Protein AF-A0A848XQE1-F1 (afdb_monomer_lite)

pLDDT: mean 73.0, std 22.65, range [32.88, 97.62]

Secondary structure (DSSP, 8-state):
----------------------------PPP----------HHHHHHHHHHHHHHHHHHHHHHHHHHS-HHHHHHHHHHHHHHHHHSSS--SSHHHHHHHHHHHHHHHHHHHHHHHHHHHHHHHHHHHTTS---PPP-----

Sequence (142 aa):
MRASLGPALRNDPGQTRGEPANPAQARGEPADPIQAQGEPNSRRDAWFRAVFDDQFASLHRYLARFTGDPEVAGELAQEAFIRLYRRRGRPDQPKAWLFTVAMNLARNAKTKASRQRRLLTLERSTHVLSDPPGAPGTTCGS

Foldseek 3Di:
DDDDDDDDDDDDDDDDDDDDDDDDDDDDDDDDDPDDDDPDPVVLVVVLVVCCVPALVVQLVVQCVVLVHSVVSNVLSVVLSVCCSPDDDHDPDSNVSSNVSSVVVSVVVVVVVVVVVVVVVVVVVVVVVPDDPPDPDPPDDD

Structure (mmCIF, N/CA/C/O backbone):
data_AF-A0A848XQE1-F1
#
_entry.id   AF-A0A848XQE1-F1
#
loop_
_atom_site.group_PDB
_atom_site.id
_atom_site.type_symbol
_atom_site.label_atom_id
_atom_site.label_alt_id
_atom_site.label_comp_id
_atom_site.label_asym_id
_atom_site.label_entity_id
_atom_site.label_seq_id
_atom_site.pdbx_PDB_ins_code
_atom_site.Cartn_x
_atom_site.Cartn_y
_atom_site.Cartn_z
_atom_site.occupancy
_atom_site.B_iso_or_equiv
_atom_site.auth_seq_id
_atom_site.auth_comp_id
_atom_site.auth_asym_id
_atom_site.auth_atom_id
_atom_site.pdbx_PDB_model_num
ATOM 1 N N . MET A 1 1 ? -6.034 42.141 -67.971 1.00 41.81 1 MET A N 1
ATOM 2 C CA . MET A 1 1 ? -7.266 41.320 -68.047 1.00 41.81 1 MET A CA 1
ATOM 3 C C . MET A 1 1 ? -7.802 41.234 -66.620 1.00 41.81 1 MET A C 1
ATOM 5 O O . MET A 1 1 ? -7.113 40.668 -65.795 1.00 41.81 1 MET A O 1
ATOM 9 N N . ARG A 1 2 ? -8.739 42.072 -66.155 1.00 32.88 2 ARG A N 1
ATOM 10 C CA . ARG A 1 2 ? -10.196 42.106 -66.413 1.00 32.88 2 ARG A CA 1
ATOM 11 C C . ARG A 1 2 ? -10.893 40.741 -66.284 1.00 32.88 2 ARG A C 1
ATOM 13 O O .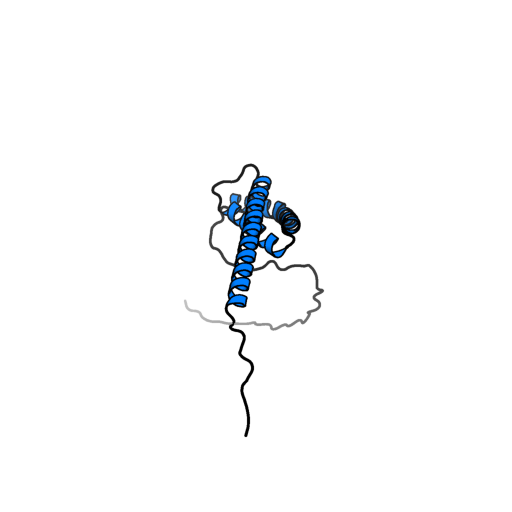 ARG A 1 2 ? -10.663 39.895 -67.136 1.00 32.88 2 ARG A O 1
ATOM 20 N N . ALA A 1 3 ? -11.780 40.675 -65.280 1.00 43.59 3 ALA A N 1
ATOM 21 C CA . ALA A 1 3 ? -13.011 39.880 -65.088 1.00 43.59 3 ALA A CA 1
ATOM 22 C C . ALA A 1 3 ? -12.966 39.150 -63.725 1.00 43.59 3 ALA A C 1
ATOM 24 O O . ALA A 1 3 ? -12.112 38.298 -63.532 1.00 43.59 3 ALA A O 1
ATOM 25 N N . SER A 1 4 ? -13.661 39.587 -62.667 1.00 39.91 4 SER A N 1
ATOM 26 C CA . SER A 1 4 ? -15.118 39.735 -62.449 1.00 39.91 4 SER A CA 1
ATOM 27 C C . SER A 1 4 ? -15.767 38.486 -61.840 1.00 39.91 4 SER A C 1
ATOM 29 O O . SER A 1 4 ? -15.680 37.420 -62.428 1.00 39.91 4 SER A O 1
ATOM 31 N N . LEU A 1 5 ? -16.440 38.717 -60.698 1.00 38.44 5 LEU A N 1
ATOM 32 C CA . LEU A 1 5 ? -17.716 38.159 -60.192 1.00 38.44 5 LEU A CA 1
ATOM 33 C C . LEU A 1 5 ? -17.998 36.665 -60.464 1.00 38.44 5 LEU A C 1
ATOM 35 O O . LEU A 1 5 ? -18.110 36.247 -61.604 1.00 38.44 5 LEU A O 1
ATOM 39 N N . GLY A 1 6 ? -18.254 35.837 -59.450 1.00 41.38 6 GLY A N 1
ATOM 40 C CA . GLY A 1 6 ? -19.454 35.887 -58.601 1.00 41.38 6 GLY A CA 1
ATOM 41 C C . GLY A 1 6 ? -19.927 34.444 -58.278 1.00 41.38 6 GLY A C 1
ATOM 42 O O . GLY A 1 6 ? -19.160 33.516 -58.501 1.00 41.38 6 GLY A O 1
ATOM 43 N N . PRO A 1 7 ? -21.149 34.212 -57.766 1.00 47.50 7 PRO A N 1
ATOM 44 C CA . PRO A 1 7 ? -21.385 33.955 -56.339 1.00 47.50 7 PRO A CA 1
ATOM 45 C C . PRO A 1 7 ? -22.099 32.621 -56.008 1.00 47.50 7 PRO A C 1
ATOM 47 O O . PRO A 1 7 ? -22.795 32.082 -56.854 1.00 47.50 7 PRO A O 1
ATOM 50 N N . ALA A 1 8 ? -21.999 32.223 -54.726 1.00 48.12 8 ALA A N 1
ATOM 51 C CA . ALA A 1 8 ? -23.004 31.575 -53.854 1.00 48.12 8 ALA A CA 1
ATOM 52 C C . ALA A 1 8 ? -23.778 30.315 -54.323 1.00 48.12 8 ALA A C 1
ATOM 54 O O . ALA A 1 8 ? -23.809 29.958 -55.488 1.00 48.12 8 ALA A O 1
ATOM 55 N N . LEU A 1 9 ? -24.506 29.723 -53.359 1.00 41.34 9 LEU A N 1
ATOM 56 C CA . LEU A 1 9 ? -25.421 28.563 -53.426 1.00 41.34 9 LEU A CA 1
ATOM 57 C C . LEU A 1 9 ? -24.705 27.233 -53.099 1.00 41.34 9 LEU A C 1
ATOM 59 O O . LEU A 1 9 ? -23.765 26.857 -53.778 1.00 41.34 9 LEU A O 1
ATOM 63 N N . ARG A 1 10 ? -25.068 26.456 -52.073 1.00 44.03 10 ARG A N 1
ATOM 64 C CA . ARG A 1 10 ? -26.338 26.315 -51.346 1.00 44.03 10 ARG A CA 1
ATOM 65 C C . ARG A 1 10 ? -26.071 25.754 -49.946 1.00 44.03 10 ARG A C 1
ATOM 67 O O . ARG A 1 10 ? -25.372 24.758 -49.801 1.00 44.03 10 ARG A O 1
ATOM 74 N N . ASN A 1 11 ? -26.690 26.377 -48.949 1.00 36.16 11 ASN A N 1
ATOM 75 C CA . ASN A 1 11 ? -27.183 25.660 -47.780 1.00 36.16 11 ASN A CA 1
ATOM 76 C C . ASN A 1 11 ? -28.381 24.821 -48.236 1.00 36.16 11 ASN A C 1
ATOM 78 O O . ASN A 1 11 ? -29.311 25.390 -48.807 1.00 36.16 11 ASN A O 1
ATOM 82 N N . ASP A 1 12 ? -28.375 23.526 -47.937 1.00 41.44 12 ASP A N 1
ATOM 83 C CA . ASP A 1 12 ? -29.591 22.716 -47.888 1.00 41.44 12 ASP A CA 1
ATOM 84 C C . ASP A 1 12 ? -29.817 22.267 -46.431 1.00 41.44 12 ASP A C 1
ATOM 86 O O . ASP A 1 12 ? -28.993 21.533 -45.877 1.00 41.44 12 ASP A O 1
ATOM 90 N N . PRO A 1 13 ? -30.892 22.744 -45.772 1.00 46.62 13 PRO A N 1
ATOM 91 C CA . PRO A 1 13 ? -31.308 22.300 -44.452 1.00 46.62 13 PRO A CA 1
ATOM 92 C C . PRO A 1 13 ? -32.162 21.035 -44.604 1.00 46.62 13 PRO A C 1
ATOM 94 O O . PRO A 1 13 ? -33.208 21.050 -45.246 1.00 46.62 13 PRO A O 1
ATOM 97 N N . GLY A 1 14 ? -31.727 19.928 -44.008 1.00 36.62 14 GLY A N 1
ATOM 98 C CA . GLY A 1 14 ? -32.371 18.629 -44.210 1.00 36.62 14 GLY A CA 1
ATOM 99 C C . GLY A 1 14 ? -32.265 17.727 -42.995 1.00 36.62 14 GLY A C 1
ATOM 100 O O . GLY A 1 14 ? -31.531 16.750 -42.984 1.00 36.62 14 GLY A O 1
ATOM 101 N N . GLN A 1 15 ? -33.006 18.092 -41.961 1.00 43.19 15 GLN A N 1
ATOM 102 C CA . GLN A 1 15 ? -33.298 17.302 -40.776 1.00 43.19 15 GLN A CA 1
ATOM 103 C C . GLN A 1 15 ? -33.787 15.879 -41.115 1.00 43.19 15 GLN A C 1
ATOM 105 O O . GLN A 1 15 ? -34.835 15.729 -41.736 1.00 43.19 15 GLN A O 1
ATOM 110 N N . THR A 1 16 ? -33.149 14.841 -40.566 1.00 43.00 16 THR A N 1
ATOM 111 C CA . THR A 1 16 ? -33.860 13.606 -40.188 1.00 43.00 16 THR A CA 1
ATOM 112 C C . THR A 1 16 ? -33.534 13.216 -38.752 1.00 43.00 16 THR A C 1
ATOM 114 O O . THR A 1 16 ? -32.450 12.753 -38.411 1.00 43.00 16 THR A O 1
ATOM 117 N N . ARG A 1 17 ? -34.549 13.468 -37.932 1.00 35.78 17 ARG A N 1
ATOM 118 C CA . ARG A 1 17 ? -34.849 12.988 -36.586 1.00 35.78 17 ARG A CA 1
ATOM 119 C C . ARG A 1 17 ? -34.621 11.478 -36.448 1.00 35.78 17 ARG A C 1
ATOM 121 O O . ARG A 1 17 ? -35.119 10.720 -37.275 1.00 35.78 17 ARG A O 1
ATOM 128 N N . GLY A 1 18 ? -33.962 11.057 -35.371 1.00 33.56 18 GLY A N 1
ATOM 129 C CA . GLY A 1 18 ? -33.857 9.641 -35.022 1.00 33.56 18 GLY A CA 1
ATOM 130 C C . GLY A 1 18 ? -32.893 9.344 -33.878 1.00 33.56 18 GLY A C 1
ATOM 131 O O . GLY A 1 18 ? -31.959 8.578 -34.061 1.00 33.56 18 GLY A O 1
ATOM 132 N N . GLU A 1 19 ? -33.120 9.926 -32.701 1.00 43.34 19 GLU A N 1
ATOM 133 C CA . GLU A 1 19 ? -32.764 9.225 -31.460 1.00 43.34 19 GLU A CA 1
ATOM 134 C C . GLU A 1 19 ? -33.689 7.998 -31.368 1.00 43.34 19 GLU A C 1
ATOM 136 O O . GLU A 1 19 ? -34.888 8.126 -31.646 1.00 43.34 19 GLU A O 1
ATOM 141 N N . PRO A 1 20 ? -33.167 6.809 -31.026 1.00 46.06 20 PRO A N 1
ATOM 142 C CA . PRO A 1 20 ? -33.434 6.390 -29.657 1.00 46.06 20 PRO A CA 1
ATOM 143 C C . PRO A 1 20 ? -32.327 5.562 -28.986 1.00 46.06 20 PRO A C 1
ATOM 145 O O . PRO A 1 20 ? -31.545 4.855 -29.615 1.00 46.06 20 PRO A O 1
ATOM 148 N N . ALA A 1 21 ? -32.439 5.5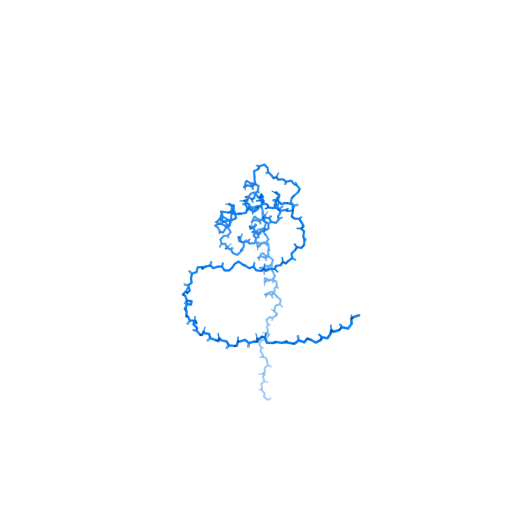71 -27.659 1.00 37.00 21 ALA A N 1
ATOM 149 C CA . ALA A 1 21 ? -32.094 4.496 -26.736 1.00 37.00 21 ALA A CA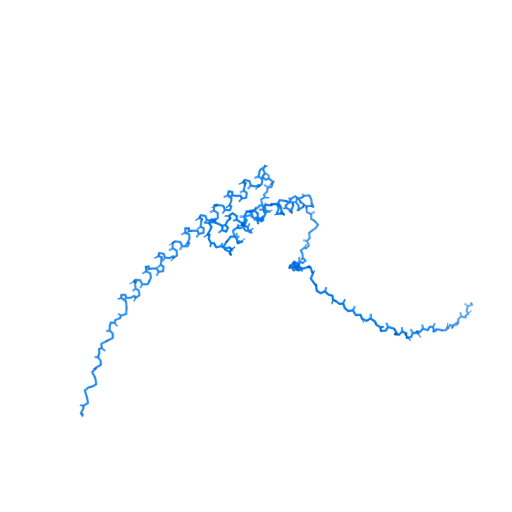 1
ATOM 150 C C . ALA A 1 21 ? -30.604 4.250 -26.464 1.00 37.00 21 ALA A C 1
ATOM 152 O O . ALA A 1 21 ? -29.959 3.353 -26.994 1.00 37.00 21 ALA A O 1
ATOM 153 N N . ASN A 1 22 ? -30.139 4.985 -25.457 1.00 54.47 22 ASN A N 1
ATOM 154 C CA . ASN A 1 22 ? -29.285 4.466 -24.397 1.00 54.47 22 ASN A CA 1
ATOM 155 C C . ASN A 1 22 ? -29.938 3.239 -23.718 1.00 54.47 22 ASN A C 1
ATOM 157 O O . ASN A 1 22 ? -31.048 3.371 -23.193 1.00 54.47 22 ASN A O 1
ATOM 161 N N . PRO A 1 23 ? -29.243 2.095 -23.612 1.00 41.62 23 PRO A N 1
ATOM 162 C CA . PRO A 1 23 ? -29.381 1.221 -22.471 1.00 41.62 23 PRO A CA 1
ATOM 163 C C . PRO A 1 23 ? -28.092 1.286 -21.656 1.00 41.62 23 PRO A C 1
ATOM 165 O O . PRO A 1 23 ? -26.993 0.964 -22.107 1.00 41.62 23 PRO A O 1
ATOM 168 N N . ALA A 1 24 ? -28.278 1.727 -20.423 1.00 39.34 24 ALA A N 1
ATOM 169 C CA . ALA A 1 24 ? -27.283 1.774 -19.385 1.00 39.34 24 ALA A CA 1
ATOM 170 C C . ALA A 1 24 ? -26.438 0.486 -19.302 1.00 39.34 24 ALA A C 1
ATOM 172 O O . ALA A 1 24 ? -26.947 -0.612 -19.514 1.00 39.34 24 ALA A O 1
ATOM 173 N N . GLN A 1 25 ? -25.214 0.668 -18.787 1.00 44.12 25 GLN A N 1
ATOM 174 C CA . GLN A 1 25 ? -24.394 -0.295 -18.028 1.00 44.12 25 GLN A CA 1
ATOM 175 C C . GLN A 1 25 ? -23.162 -0.874 -18.741 1.00 44.12 25 GLN A C 1
ATOM 177 O O . GLN A 1 25 ? -23.161 -2.006 -19.210 1.00 44.12 25 GLN A O 1
ATOM 182 N N . ALA A 1 26 ? -22.034 -0.172 -18.592 1.00 35.25 26 ALA A N 1
ATOM 183 C CA . ALA A 1 26 ? -20.755 -0.815 -18.280 1.00 35.25 26 ALA A CA 1
ATOM 184 C C . ALA A 1 26 ? -19.839 0.137 -17.483 1.00 35.25 26 ALA A C 1
ATOM 186 O O . ALA A 1 26 ? -18.919 0.739 -18.009 1.00 35.25 26 ALA A O 1
ATOM 187 N N . ARG A 1 27 ? -20.161 0.270 -16.190 1.00 41.03 27 ARG A N 1
ATOM 188 C CA . ARG A 1 27 ? -19.257 0.441 -15.036 1.00 41.03 27 ARG A CA 1
ATOM 189 C C . ARG A 1 27 ? -18.007 1.337 -15.184 1.00 41.03 27 ARG A C 1
ATOM 191 O O . ARG A 1 27 ? -16.987 0.900 -15.698 1.00 41.03 27 ARG A O 1
ATOM 198 N N . GLY A 1 28 ? -18.044 2.462 -14.464 1.00 36.84 28 GLY A N 1
ATOM 199 C CA . GLY A 1 28 ? -16.878 3.066 -13.811 1.00 36.84 28 GLY A CA 1
ATOM 200 C C . GLY A 1 28 ? -16.113 4.065 -14.665 1.00 36.84 28 GLY A C 1
ATOM 201 O O . GLY A 1 28 ? -15.138 3.704 -15.311 1.00 36.84 28 GLY A O 1
ATOM 202 N N . GLU A 1 29 ? -16.518 5.329 -14.605 1.00 44.72 29 GLU A N 1
ATOM 203 C CA . GLU A 1 29 ? -15.677 6.443 -15.041 1.00 44.72 29 GLU A CA 1
ATOM 204 C C . GLU A 1 29 ? -14.417 6.502 -14.157 1.00 44.72 29 GLU A C 1
ATOM 206 O O . GLU A 1 29 ? -14.543 6.616 -12.933 1.00 44.72 29 GLU A O 1
ATOM 211 N N . PRO A 1 30 ? -13.194 6.401 -14.707 1.00 45.91 30 PRO A N 1
ATOM 212 C CA . PRO A 1 30 ? -12.008 6.787 -13.966 1.00 45.91 30 PRO A CA 1
ATOM 213 C C . PRO A 1 30 ? -11.894 8.315 -13.949 1.00 45.91 30 PRO A C 1
ATOM 215 O O . PRO A 1 30 ? -12.025 8.983 -14.974 1.00 45.91 30 PRO A O 1
ATOM 218 N N . ALA A 1 31 ? -11.640 8.834 -12.754 1.00 46.22 31 ALA A N 1
ATOM 219 C CA . ALA A 1 31 ? -11.480 10.242 -12.437 1.00 46.22 31 ALA A CA 1
ATOM 220 C C . ALA A 1 31 ? -10.389 10.976 -13.254 1.00 46.22 31 ALA A C 1
ATOM 222 O O . ALA A 1 31 ? -9.305 10.445 -13.498 1.00 46.22 31 ALA A O 1
ATOM 223 N N . ASP A 1 32 ? -10.736 12.232 -13.559 1.00 49.09 32 ASP A N 1
ATOM 224 C CA . ASP A 1 32 ? -9.973 13.478 -13.749 1.00 49.09 32 ASP A CA 1
ATOM 225 C C . ASP A 1 32 ? -8.920 13.659 -14.870 1.00 49.09 32 ASP A C 1
ATOM 227 O O . ASP A 1 32 ? -7.860 13.026 -14.871 1.00 49.09 32 ASP A O 1
ATOM 231 N N . PRO A 1 33 ? -9.103 14.677 -15.749 1.00 48.91 33 PRO A N 1
ATOM 232 C CA . PRO A 1 33 ? -8.069 15.187 -16.636 1.00 48.91 33 PRO A CA 1
ATOM 233 C C . PRO A 1 33 ? -7.239 16.261 -15.915 1.00 48.91 33 PRO A C 1
ATOM 235 O O . PRO A 1 33 ? -7.388 17.456 -16.164 1.00 48.91 33 PRO A O 1
ATOM 238 N N . ILE A 1 34 ? -6.319 15.858 -15.037 1.00 46.84 34 ILE A N 1
ATOM 239 C CA . ILE A 1 34 ? -5.233 16.764 -14.633 1.00 46.84 34 ILE A CA 1
ATOM 240 C C . ILE A 1 34 ? -4.137 16.661 -15.694 1.00 46.84 34 ILE A C 1
ATOM 242 O O . ILE A 1 34 ? -3.337 15.727 -15.719 1.00 46.84 34 ILE A O 1
ATOM 246 N N . GLN A 1 35 ? -4.131 17.634 -16.603 1.00 48.84 35 GLN A N 1
ATOM 247 C CA . GLN A 1 35 ? -3.067 17.855 -17.576 1.00 48.84 35 GLN A CA 1
ATOM 248 C C . GLN A 1 35 ? -1.742 18.117 -16.841 1.00 48.84 35 GLN A C 1
ATOM 250 O O . GLN A 1 35 ? -1.527 19.202 -16.306 1.00 48.84 35 GLN A O 1
ATOM 255 N N . ALA A 1 36 ? -0.837 17.138 -16.829 1.00 45.59 36 ALA A N 1
ATOM 256 C CA . ALA A 1 36 ? 0.549 17.330 -16.416 1.00 45.59 36 ALA A CA 1
ATOM 257 C C . ALA A 1 36 ? 1.453 17.208 -17.645 1.00 45.59 36 ALA A C 1
ATOM 259 O O . ALA A 1 36 ? 1.625 16.136 -18.221 1.00 45.59 36 ALA A O 1
ATOM 260 N N . GLN A 1 37 ? 2.003 18.347 -18.050 1.00 46.50 37 GLN A N 1
ATOM 261 C CA . GLN A 1 37 ? 3.055 18.464 -19.047 1.00 46.50 37 GLN A CA 1
ATOM 262 C C . GLN A 1 37 ? 4.282 17.646 -18.622 1.00 46.50 37 GLN A C 1
ATOM 264 O O . GLN A 1 37 ? 4.805 17.810 -17.519 1.00 46.50 37 GLN A O 1
ATOM 269 N N . GLY A 1 38 ? 4.755 16.793 -19.522 1.00 47.19 38 GLY A N 1
ATOM 270 C CA . GLY A 1 38 ? 6.010 16.068 -19.402 1.00 47.19 38 GLY A CA 1
ATOM 271 C C . GLY A 1 38 ? 6.042 14.970 -20.447 1.00 47.19 38 GLY A C 1
ATOM 272 O O . GLY A 1 38 ? 5.307 13.997 -20.321 1.00 47.19 38 GLY A O 1
ATOM 273 N N . GLU A 1 39 ? 6.870 15.129 -21.480 1.00 46.81 39 GLU A N 1
ATOM 274 C CA . GLU A 1 39 ? 7.277 14.011 -22.336 1.00 46.81 39 GLU A CA 1
ATOM 275 C C . GLU A 1 39 ? 7.689 12.847 -21.416 1.00 46.81 39 GLU A C 1
ATOM 277 O O . GLU A 1 39 ? 8.634 12.992 -20.627 1.00 46.81 39 GLU A O 1
ATOM 282 N N . PRO A 1 40 ? 6.920 11.746 -21.400 1.00 53.84 40 PRO A N 1
ATOM 283 C CA . PRO A 1 40 ? 7.001 10.763 -20.342 1.00 53.84 40 PRO A CA 1
ATOM 284 C C . PRO A 1 40 ? 8.346 10.066 -20.414 1.00 53.84 40 PRO A C 1
ATOM 286 O O . PRO A 1 40 ? 8.876 9.774 -21.490 1.00 53.84 40 PRO A O 1
ATOM 289 N N . ASN A 1 41 ? 8.864 9.689 -19.255 1.00 63.81 41 ASN A N 1
ATOM 290 C CA . ASN A 1 41 ? 9.918 8.698 -19.179 1.00 63.81 41 ASN A CA 1
ATOM 291 C C . ASN A 1 41 ? 9.264 7.351 -19.535 1.00 63.81 41 ASN A C 1
ATOM 293 O O . ASN A 1 41 ? 8.997 6.524 -18.667 1.00 63.81 41 ASN A O 1
ATOM 297 N N . SER A 1 42 ? 8.915 7.150 -20.811 1.00 77.44 42 SER A N 1
ATOM 298 C CA . SER A 1 42 ? 7.791 6.298 -21.229 1.00 77.44 42 SER A CA 1
ATOM 299 C C . SER A 1 42 ? 7.995 4.841 -20.817 1.00 77.44 42 SER A C 1
ATOM 301 O O . SER A 1 42 ? 7.052 4.144 -20.452 1.00 77.44 42 SER A O 1
ATOM 303 N N . ARG A 1 43 ? 9.254 4.385 -20.762 1.00 84.50 43 ARG A N 1
ATOM 304 C CA . ARG A 1 43 ? 9.618 3.043 -20.282 1.00 84.50 43 ARG A CA 1
ATOM 305 C C . ARG A 1 43 ? 9.515 2.898 -18.759 1.00 84.50 43 ARG A C 1
ATOM 307 O O . ARG A 1 43 ? 9.248 1.800 -18.269 1.00 84.50 43 ARG A O 1
ATOM 314 N N . ARG A 1 44 ? 9.790 3.954 -17.988 1.00 88.12 44 ARG A N 1
ATOM 315 C CA . ARG A 1 44 ? 9.605 3.984 -16.526 1.00 88.12 44 ARG A CA 1
ATOM 316 C C . ARG A 1 44 ? 8.130 4.027 -16.177 1.00 88.12 44 ARG A C 1
ATOM 318 O O . ARG A 1 44 ? 7.725 3.255 -15.314 1.00 88.12 44 ARG A O 1
ATOM 325 N N . ASP A 1 45 ? 7.366 4.850 -16.876 1.00 91.31 45 ASP A N 1
ATOM 326 C CA . ASP A 1 45 ? 5.944 5.033 -16.606 1.00 91.31 45 ASP A CA 1
ATOM 327 C C . ASP A 1 45 ? 5.158 3.778 -16.993 1.00 91.31 45 ASP A C 1
ATOM 329 O O . ASP A 1 45 ? 4.357 3.293 -16.199 1.00 91.31 45 ASP A O 1
ATOM 333 N N . ALA A 1 46 ? 5.487 3.150 -18.130 1.00 92.44 46 ALA A N 1
ATOM 334 C CA . ALA A 1 46 ? 4.926 1.853 -18.513 1.00 92.44 46 ALA A CA 1
ATOM 335 C C . ALA A 1 46 ? 5.249 0.747 -17.494 1.00 92.44 46 ALA A C 1
ATOM 337 O O . ALA A 1 46 ? 4.374 -0.026 -17.114 1.00 92.44 46 ALA A O 1
ATOM 338 N N . TRP A 1 47 ? 6.494 0.686 -17.008 1.00 94.38 47 TRP A N 1
ATOM 339 C CA . TRP A 1 47 ? 6.871 -0.271 -15.965 1.00 94.38 47 TRP A CA 1
ATOM 340 C C . TRP A 1 47 ? 6.132 -0.008 -14.649 1.00 94.38 47 TRP A C 1
ATOM 342 O O . TRP A 1 47 ? 5.645 -0.947 -14.027 1.00 94.38 47 TRP A O 1
ATOM 352 N N . PHE A 1 48 ? 6.034 1.255 -14.225 1.00 94.69 48 PHE A N 1
ATOM 353 C CA . PHE A 1 48 ? 5.317 1.623 -13.008 1.00 94.69 48 PHE A CA 1
ATOM 354 C C . PHE A 1 48 ? 3.842 1.240 -13.114 1.00 94.69 48 PHE A C 1
ATOM 356 O O . PHE A 1 48 ? 3.312 0.633 -12.188 1.00 94.69 48 PHE A O 1
ATOM 363 N N . ARG A 1 49 ? 3.211 1.530 -14.257 1.00 95.19 49 ARG A N 1
ATOM 364 C CA . ARG A 1 49 ? 1.817 1.181 -14.534 1.00 95.19 49 ARG A CA 1
ATOM 365 C C . ARG A 1 49 ? 1.595 -0.330 -14.487 1.00 95.19 49 ARG A C 1
ATOM 367 O O . ARG A 1 49 ? 0.709 -0.773 -13.774 1.00 95.19 49 ARG A O 1
ATOM 374 N N . ALA A 1 50 ? 2.478 -1.118 -15.103 1.00 95.19 50 ALA A N 1
ATOM 375 C CA . ALA A 1 50 ? 2.415 -2.579 -15.025 1.00 95.19 50 ALA A CA 1
ATOM 376 C C . ALA A 1 50 ? 2.513 -3.103 -13.579 1.00 95.19 50 ALA A C 1
ATOM 378 O O . ALA A 1 50 ? 1.762 -3.991 -13.186 1.00 95.19 50 ALA A O 1
ATOM 379 N N . VAL A 1 51 ? 3.408 -2.537 -12.759 1.00 96.31 51 VAL A N 1
ATOM 380 C CA . VAL A 1 51 ? 3.512 -2.906 -11.335 1.00 96.31 51 VAL A CA 1
ATOM 381 C C . VAL A 1 51 ? 2.271 -2.468 -10.555 1.00 96.31 51 VAL A C 1
ATOM 383 O O . VAL A 1 51 ? 1.827 -3.191 -9.665 1.00 96.31 51 VAL A O 1
ATOM 386 N N . PHE A 1 52 ? 1.716 -1.295 -10.859 1.00 96.12 52 PHE A N 1
ATOM 387 C CA . PHE A 1 52 ? 0.505 -0.784 -10.223 1.00 96.12 52 PHE A CA 1
ATOM 388 C C . PHE A 1 52 ? -0.694 -1.692 -10.502 1.00 96.12 52 PHE A C 1
ATOM 390 O O . PHE A 1 52 ? -1.317 -2.169 -9.554 1.00 96.12 52 PHE A O 1
ATOM 397 N N . ASP A 1 53 ? -0.954 -1.990 -11.773 1.00 95.62 53 ASP A N 1
ATOM 398 C CA . ASP A 1 53 ? -2.088 -2.810 -12.204 1.00 95.62 53 ASP A CA 1
ATOM 399 C C . ASP A 1 53 ? -2.033 -4.220 -11.585 1.00 95.62 53 ASP A C 1
ATOM 401 O O . ASP A 1 53 ? -3.052 -4.753 -11.144 1.00 95.62 53 ASP A O 1
ATOM 405 N N . ASP A 1 54 ? -0.833 -4.794 -11.463 1.00 96.38 54 ASP A N 1
ATOM 406 C CA . ASP A 1 54 ? -0.621 -6.132 -10.902 1.00 96.38 54 ASP A CA 1
ATOM 407 C C . ASP A 1 54 ? -0.669 -6.165 -9.357 1.00 96.38 54 ASP A C 1
ATOM 409 O O . ASP A 1 54 ? -1.192 -7.103 -8.748 1.00 96.38 54 ASP A O 1
ATOM 413 N N . GLN A 1 55 ? -0.137 -5.140 -8.678 1.00 96.25 55 GLN A N 1
ATOM 414 C CA . GLN A 1 55 ? 0.089 -5.200 -7.226 1.00 96.25 55 GLN A CA 1
ATOM 415 C C . GLN A 1 55 ? -0.887 -4.376 -6.385 1.00 96.25 55 GLN A C 1
ATOM 417 O O . GLN A 1 55 ? -1.094 -4.726 -5.219 1.00 96.25 55 GLN A O 1
ATOM 422 N N . PHE A 1 56 ? -1.514 -3.324 -6.922 1.00 95.19 56 PHE A N 1
ATOM 423 C CA . PHE A 1 56 ? -2.314 -2.390 -6.121 1.00 95.19 56 PHE A CA 1
ATOM 424 C C . PHE A 1 56 ? -3.469 -3.087 -5.398 1.00 95.19 56 PHE A C 1
ATOM 426 O O . PHE A 1 56 ? -3.577 -3.015 -4.172 1.00 95.19 56 PHE A O 1
ATOM 433 N N . ALA A 1 57 ? -4.286 -3.848 -6.131 1.00 96.19 57 ALA A N 1
ATOM 434 C CA . ALA A 1 57 ? -5.436 -4.539 -5.555 1.00 96.19 57 ALA A CA 1
ATOM 435 C C . ALA A 1 57 ? -5.024 -5.589 -4.507 1.00 96.19 57 ALA A C 1
ATOM 437 O O . ALA A 1 57 ? -5.689 -5.744 -3.480 1.00 96.19 57 ALA A O 1
ATOM 438 N N . SER A 1 58 ? -3.919 -6.308 -4.738 1.00 96.94 58 SER A N 1
ATOM 439 C CA . SER A 1 58 ? -3.412 -7.295 -3.781 1.00 96.94 58 SER A CA 1
ATOM 440 C C . SER A 1 58 ? -2.875 -6.634 -2.512 1.00 96.94 58 SER A C 1
ATOM 442 O O . SER A 1 58 ? -3.152 -7.117 -1.413 1.00 96.94 58 SER A O 1
ATOM 444 N N . LEU A 1 59 ? -2.129 -5.537 -2.651 1.00 96.75 59 LEU A N 1
ATOM 445 C CA . LEU A 1 59 ? -1.575 -4.789 -1.527 1.00 96.75 59 LEU A CA 1
ATOM 446 C C . LEU A 1 59 ? -2.690 -4.153 -0.691 1.00 96.75 59 LEU A C 1
ATOM 448 O O . LEU A 1 59 ? -2.709 -4.324 0.525 1.00 96.75 59 LEU A O 1
ATOM 452 N N . HIS A 1 60 ? -3.660 -3.505 -1.339 1.00 97.56 60 HIS A N 1
ATOM 453 C CA . HIS A 1 60 ? -4.816 -2.903 -0.678 1.00 97.56 60 HIS A CA 1
ATOM 454 C C . HIS A 1 60 ? -5.614 -3.937 0.128 1.00 97.56 60 HIS A C 1
ATOM 456 O O . HIS A 1 60 ? -5.871 -3.746 1.314 1.00 97.56 60 HIS A O 1
ATOM 462 N N . ARG A 1 61 ? -5.940 -5.091 -0.475 1.00 97.50 61 ARG A N 1
ATOM 463 C CA . ARG A 1 61 ? -6.653 -6.185 0.210 1.00 97.50 61 ARG A CA 1
ATOM 464 C C . ARG A 1 61 ? -5.892 -6.747 1.409 1.00 97.50 61 ARG A C 1
ATOM 466 O O . ARG A 1 61 ? -6.523 -7.199 2.367 1.00 97.50 61 ARG A O 1
ATOM 473 N N . TYR A 1 62 ? -4.567 -6.794 1.331 1.00 96.75 62 TYR A N 1
ATOM 474 C CA . TYR A 1 62 ? -3.725 -7.234 2.437 1.00 96.75 62 TYR A CA 1
ATOM 475 C C . TYR A 1 62 ? -3.715 -6.195 3.565 1.00 96.75 62 TYR A C 1
ATOM 477 O O . TYR A 1 62 ? -3.937 -6.543 4.724 1.00 96.75 62 TYR A O 1
ATOM 485 N N . LEU A 1 63 ? -3.545 -4.915 3.225 1.00 96.06 63 LEU A N 1
ATOM 486 C CA . LEU A 1 63 ? -3.555 -3.822 4.193 1.00 96.06 63 LEU A CA 1
ATOM 487 C C . LEU A 1 63 ? -4.907 -3.675 4.881 1.00 96.06 63 LEU A C 1
ATOM 489 O O . LEU A 1 63 ? -4.918 -3.593 6.099 1.00 96.06 63 LEU A O 1
ATOM 493 N N . ALA A 1 64 ? -6.023 -3.758 4.153 1.00 96.25 64 ALA A N 1
ATOM 494 C CA . ALA A 1 64 ? -7.366 -3.675 4.729 1.00 96.25 64 ALA A CA 1
ATOM 495 C C . ALA A 1 64 ? -7.603 -4.752 5.800 1.00 96.25 64 ALA A C 1
ATOM 497 O O . ALA A 1 64 ? -8.175 -4.475 6.850 1.00 96.25 64 ALA A O 1
ATOM 498 N N . ARG A 1 65 ? -7.092 -5.974 5.584 1.00 95.44 65 ARG A N 1
ATOM 499 C CA . ARG A 1 65 ? -7.127 -7.043 6.598 1.00 95.44 65 ARG A CA 1
ATOM 500 C C . ARG A 1 65 ? -6.211 -6.754 7.787 1.00 95.44 65 ARG A C 1
ATOM 502 O O . ARG A 1 65 ? -6.532 -7.125 8.908 1.00 95.44 65 ARG A O 1
ATOM 509 N N . PHE A 1 66 ? -5.066 -6.121 7.550 1.00 93.75 66 PHE A N 1
ATOM 510 C CA . PHE A 1 66 ? -4.082 -5.827 8.590 1.00 93.75 66 PHE A CA 1
ATOM 511 C C . PHE A 1 66 ? -4.455 -4.616 9.464 1.00 93.75 66 PHE A C 1
ATOM 513 O O . PHE A 1 66 ? -4.147 -4.591 10.662 1.00 93.75 66 PHE A O 1
ATOM 520 N N . THR A 1 67 ? -5.060 -3.586 8.873 1.00 92.44 67 THR A N 1
ATOM 521 C CA . THR A 1 67 ? -5.505 -2.364 9.556 1.00 92.44 67 THR A CA 1
ATOM 522 C C . THR A 1 67 ? -6.896 -2.524 10.154 1.00 92.44 67 THR A C 1
ATOM 524 O O . THR A 1 67 ? -7.151 -1.927 11.194 1.00 92.44 67 THR A O 1
ATOM 527 N N . GLY A 1 68 ? -7.758 -3.341 9.537 1.00 93.69 68 GLY A N 1
ATOM 528 C CA . GLY A 1 68 ? -9.185 -3.415 9.859 1.00 93.69 68 GLY A CA 1
ATOM 529 C C . GLY A 1 68 ? -9.989 -2.231 9.311 1.00 93.69 68 GLY A C 1
ATOM 530 O O . GLY A 1 68 ? -11.173 -2.120 9.605 1.00 93.69 68 GLY A O 1
ATOM 531 N N . ASP A 1 69 ? -9.350 -1.363 8.526 1.00 92.75 69 ASP A N 1
ATOM 532 C CA . ASP A 1 69 ? -9.915 -0.121 8.011 1.00 92.75 69 ASP A CA 1
ATOM 533 C C . ASP A 1 69 ? -9.525 0.033 6.526 1.00 92.75 69 ASP A C 1
ATOM 535 O O . ASP A 1 69 ? -8.325 0.154 6.225 1.00 92.75 69 ASP A O 1
ATOM 539 N N . PRO A 1 70 ? -10.497 -0.036 5.593 1.00 92.88 70 PRO A N 1
ATOM 540 C CA . PRO A 1 70 ? -10.237 0.064 4.162 1.00 92.88 70 PRO A CA 1
ATOM 541 C C . PRO A 1 70 ? -9.813 1.471 3.720 1.00 92.88 70 PRO A C 1
ATOM 543 O O . PRO A 1 70 ? -9.062 1.582 2.755 1.00 92.88 70 PRO A O 1
ATOM 546 N N . GLU A 1 71 ? -10.234 2.528 4.414 1.00 93.81 71 GLU A N 1
ATOM 547 C CA . GLU A 1 71 ? -9.857 3.905 4.082 1.00 93.81 71 GLU A CA 1
ATOM 548 C C . GLU A 1 71 ? -8.373 4.122 4.389 1.00 93.81 71 GLU A C 1
ATOM 550 O O . GLU A 1 71 ? -7.583 4.459 3.503 1.00 93.81 71 GLU A O 1
ATOM 555 N N . VAL A 1 72 ? -7.955 3.747 5.603 1.00 93.31 72 VAL A N 1
ATOM 556 C CA . VAL A 1 72 ? -6.538 3.755 5.999 1.00 93.31 72 VAL A CA 1
ATOM 557 C C . VAL A 1 72 ? -5.707 2.852 5.082 1.00 93.31 72 VAL A C 1
ATOM 559 O O . VAL A 1 72 ? -4.573 3.178 4.735 1.00 93.31 72 VAL A O 1
ATOM 562 N N . ALA A 1 73 ? -6.239 1.705 4.654 1.00 95.69 73 ALA A N 1
ATOM 563 C CA . ALA A 1 73 ? -5.533 0.830 3.719 1.00 95.69 73 ALA A CA 1
ATOM 564 C C . ALA A 1 73 ? -5.285 1.493 2.353 1.00 95.69 73 ALA A C 1
ATOM 566 O O . ALA A 1 73 ? -4.204 1.309 1.784 1.00 95.69 73 ALA A O 1
ATOM 567 N N . GLY A 1 74 ? -6.252 2.265 1.851 1.00 95.69 74 GLY A N 1
ATOM 568 C CA . GLY A 1 74 ? -6.134 3.066 0.633 1.00 95.69 74 GLY A CA 1
ATOM 569 C C . GLY A 1 74 ? -5.005 4.088 0.721 1.00 95.69 74 GLY A C 1
ATOM 570 O 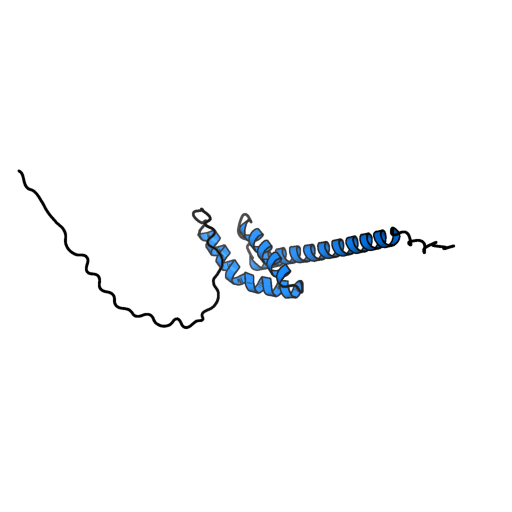O . GLY A 1 74 ? -4.117 4.094 -0.135 1.00 95.69 74 GLY A O 1
ATOM 571 N N . GLU A 1 75 ? -4.979 4.877 1.797 1.00 96.12 75 GLU A N 1
ATOM 572 C CA . GLU A 1 75 ? -3.932 5.878 2.043 1.00 96.12 75 GLU A CA 1
ATOM 573 C C . GLU A 1 75 ? -2.533 5.248 2.097 1.00 96.12 75 GLU A C 1
ATOM 575 O O . GLU A 1 75 ? -1.590 5.710 1.448 1.00 96.12 75 GLU A O 1
ATOM 580 N N . LEU A 1 76 ? -2.392 4.145 2.840 1.00 97.00 76 LEU A N 1
ATOM 581 C CA . LEU A 1 76 ? -1.118 3.443 2.997 1.00 97.00 76 LEU A CA 1
ATOM 582 C C . LEU A 1 76 ? -0.621 2.841 1.676 1.00 97.00 76 LEU A C 1
ATOM 584 O O . LEU A 1 76 ? 0.580 2.888 1.391 1.00 97.00 76 LEU A O 1
ATOM 588 N N . ALA A 1 77 ? -1.524 2.266 0.875 1.00 97.19 77 ALA A N 1
ATOM 589 C CA . ALA A 1 77 ? -1.188 1.736 -0.441 1.00 97.19 77 ALA A CA 1
ATOM 590 C C . ALA A 1 77 ? -0.732 2.862 -1.376 1.00 97.19 77 ALA A C 1
ATOM 592 O O . ALA A 1 77 ? 0.329 2.753 -1.994 1.00 97.19 77 ALA A O 1
ATOM 593 N N . GLN A 1 78 ? -1.488 3.959 -1.442 1.00 96.88 78 GLN A N 1
ATOM 594 C CA . GLN A 1 78 ? -1.165 5.104 -2.288 1.00 96.88 78 GLN A CA 1
ATOM 595 C C . GLN A 1 78 ? 0.207 5.693 -1.935 1.00 96.88 78 GLN A C 1
ATOM 597 O O . GLN A 1 78 ? 1.056 5.845 -2.815 1.00 96.88 78 GLN A O 1
ATOM 602 N N . GLU A 1 79 ? 0.473 5.934 -0.652 1.00 97.62 79 GLU A N 1
ATOM 603 C CA . GLU A 1 79 ? 1.762 6.446 -0.179 1.00 97.62 79 GLU A CA 1
ATOM 604 C C . GLU A 1 79 ? 2.923 5.496 -0.531 1.00 97.62 79 GLU A C 1
ATOM 606 O O . GLU A 1 79 ? 3.997 5.942 -0.950 1.00 97.62 79 GLU A O 1
ATOM 611 N N . ALA A 1 80 ? 2.728 4.175 -0.434 1.00 97.62 80 ALA A N 1
ATOM 612 C CA . ALA A 1 80 ? 3.746 3.204 -0.840 1.00 97.62 80 ALA A CA 1
ATOM 613 C C . ALA A 1 80 ? 4.078 3.302 -2.343 1.00 97.62 80 ALA A C 1
ATOM 615 O O . ALA A 1 80 ? 5.256 3.283 -2.717 1.00 97.62 80 ALA A O 1
ATOM 616 N N . PHE A 1 81 ? 3.069 3.467 -3.203 1.00 97.38 81 PHE A N 1
ATOM 617 C CA . PHE A 1 81 ? 3.266 3.651 -4.645 1.00 97.38 81 PHE A CA 1
ATOM 618 C C . PHE A 1 81 ? 3.870 5.015 -4.997 1.00 97.38 81 PHE A C 1
ATOM 620 O O . PHE A 1 81 ? 4.738 5.080 -5.867 1.00 97.38 81 PHE A O 1
ATOM 627 N N . ILE A 1 82 ? 3.512 6.090 -4.289 1.00 97.19 82 ILE A N 1
ATOM 628 C CA . ILE A 1 82 ? 4.156 7.404 -4.444 1.00 97.19 82 ILE A CA 1
ATOM 629 C C . ILE A 1 82 ? 5.652 7.298 -4.125 1.00 97.19 82 ILE A C 1
ATOM 631 O O . ILE A 1 82 ? 6.492 7.810 -4.871 1.00 97.19 82 ILE A O 1
ATOM 635 N N . ARG A 1 83 ? 6.017 6.582 -3.054 1.00 96.56 83 ARG A N 1
ATOM 636 C CA . ARG A 1 83 ? 7.426 6.326 -2.715 1.00 96.56 83 ARG A CA 1
ATOM 637 C C . ARG A 1 83 ? 8.133 5.492 -3.777 1.00 96.56 83 ARG A C 1
ATOM 639 O O . ARG A 1 83 ? 9.283 5.795 -4.097 1.00 96.56 83 ARG A O 1
ATOM 646 N N . LEU A 1 84 ? 7.463 4.483 -4.340 1.00 95.56 84 LEU A N 1
ATOM 647 C CA . LEU A 1 84 ? 8.006 3.699 -5.453 1.00 95.56 84 LEU A CA 1
ATOM 648 C C . LEU A 1 84 ? 8.285 4.597 -6.662 1.00 95.56 84 LEU A C 1
ATOM 650 O O . LEU A 1 84 ? 9.371 4.540 -7.237 1.00 95.56 84 LEU A O 1
ATOM 654 N N . TYR A 1 85 ? 7.327 5.459 -7.009 1.00 94.00 85 TYR A N 1
ATOM 655 C CA . TYR A 1 85 ? 7.433 6.364 -8.144 1.00 94.00 85 TYR A CA 1
ATOM 656 C C . TYR A 1 85 ? 8.535 7.408 -7.955 1.00 94.00 85 TYR A C 1
ATOM 658 O O . TYR A 1 85 ? 9.245 7.707 -8.907 1.00 94.00 85 TYR A O 1
ATOM 666 N N . ARG A 1 86 ? 8.746 7.929 -6.740 1.00 93.38 86 ARG A N 1
ATOM 667 C CA . ARG A 1 86 ? 9.785 8.938 -6.444 1.00 93.38 86 ARG A CA 1
ATOM 668 C C . ARG A 1 86 ? 11.193 8.362 -6.281 1.00 93.38 86 ARG A C 1
ATOM 670 O O . ARG A 1 86 ? 12.168 9.112 -6.341 1.00 93.38 86 ARG A O 1
ATOM 677 N N . ARG A 1 87 ? 11.332 7.048 -6.077 1.00 92.56 87 ARG A N 1
ATOM 678 C CA . ARG A 1 87 ? 12.637 6.402 -5.880 1.00 92.56 87 ARG A CA 1
ATOM 679 C C . ARG A 1 87 ? 13.551 6.616 -7.092 1.00 92.56 87 ARG A C 1
ATOM 681 O O . ARG A 1 87 ? 13.122 6.566 -8.247 1.00 92.56 87 ARG A O 1
ATOM 688 N N . ARG A 1 88 ? 14.848 6.817 -6.839 1.00 87.31 88 ARG A N 1
ATOM 689 C CA . ARG A 1 88 ? 15.876 6.735 -7.884 1.00 87.31 88 ARG A CA 1
ATOM 690 C C . ARG A 1 88 ? 16.184 5.257 -8.141 1.00 87.31 88 ARG A C 1
ATOM 692 O O . ARG A 1 88 ? 16.729 4.582 -7.275 1.00 87.31 88 ARG A O 1
ATOM 699 N N . GLY A 1 89 ? 15.789 4.759 -9.310 1.00 87.81 89 GLY A N 1
ATOM 700 C CA . GLY A 1 89 ? 16.002 3.370 -9.725 1.00 87.81 89 GLY A CA 1
ATOM 701 C C . GLY A 1 89 ? 14.894 2.397 -9.306 1.00 87.81 89 GLY A C 1
ATOM 702 O O . GLY A 1 89 ? 14.170 2.608 -8.328 1.00 87.81 89 GLY A O 1
ATOM 703 N N . ARG A 1 90 ? 14.776 1.301 -10.061 1.00 90.00 90 ARG A N 1
ATOM 704 C CA . ARG A 1 90 ? 13.799 0.230 -9.816 1.00 90.00 90 ARG A CA 1
ATOM 705 C C . ARG A 1 90 ? 14.334 -0.718 -8.737 1.00 90.00 90 ARG A C 1
ATOM 707 O O . ARG A 1 90 ? 15.533 -0.982 -8.729 1.00 90.00 90 ARG A O 1
ATOM 714 N N . PRO A 1 91 ? 13.512 -1.166 -7.780 1.00 92.50 91 PRO A N 1
ATOM 715 C CA . PRO A 1 91 ? 13.899 -2.255 -6.893 1.00 92.50 91 PRO A CA 1
ATOM 716 C C . PRO A 1 91 ? 13.927 -3.575 -7.674 1.00 92.50 91 PRO A C 1
ATOM 718 O O . PRO A 1 91 ? 13.101 -3.768 -8.566 1.00 92.50 91 PRO A O 1
ATOM 721 N N . ASP A 1 92 ? 14.816 -4.491 -7.294 1.00 92.25 92 ASP A N 1
ATOM 722 C CA . ASP A 1 92 ? 14.911 -5.816 -7.926 1.00 92.25 92 ASP A CA 1
ATOM 723 C C . ASP A 1 92 ? 13.628 -6.632 -7.719 1.00 92.25 92 ASP A C 1
ATOM 725 O O . ASP A 1 92 ? 13.190 -7.371 -8.597 1.00 92.25 92 ASP A O 1
ATOM 729 N N . GLN A 1 93 ? 12.978 -6.446 -6.564 1.00 94.94 93 GLN A N 1
ATOM 730 C CA . GLN A 1 93 ? 11.715 -7.091 -6.203 1.00 94.94 93 GLN A CA 1
ATOM 731 C C . GLN A 1 93 ? 10.657 -6.045 -5.807 1.00 94.94 93 GLN A C 1
ATOM 733 O O . GLN A 1 93 ? 10.469 -5.767 -4.617 1.00 94.94 93 GLN A O 1
ATOM 738 N N . PRO A 1 94 ? 9.930 -5.457 -6.778 1.00 94.12 94 PRO A N 1
ATOM 739 C CA . PRO A 1 94 ? 8.972 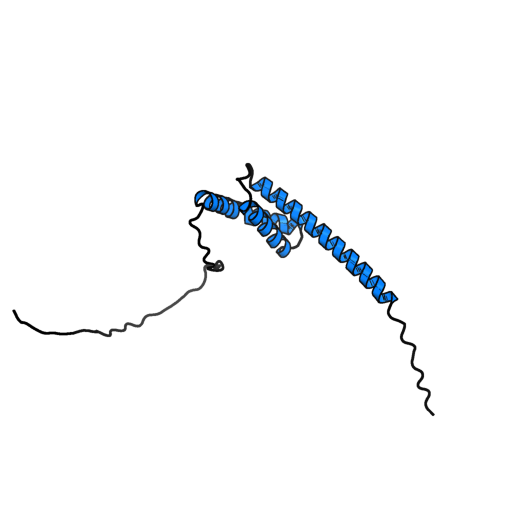-4.377 -6.521 1.00 94.12 94 PRO A CA 1
ATOM 740 C C . PRO A 1 94 ? 7.859 -4.767 -5.553 1.00 94.12 94 PRO A C 1
ATOM 742 O O . PRO A 1 94 ? 7.525 -3.996 -4.658 1.00 94.12 94 PRO A O 1
ATOM 745 N N . LYS A 1 95 ? 7.344 -5.994 -5.675 1.00 94.69 95 LYS A N 1
ATOM 746 C CA . LYS A 1 95 ? 6.335 -6.544 -4.767 1.00 94.69 95 LYS A CA 1
ATOM 747 C C . LYS A 1 95 ? 6.843 -6.601 -3.325 1.00 94.69 95 LYS A C 1
ATOM 749 O O . LYS A 1 95 ? 6.242 -6.002 -2.442 1.00 94.69 95 LYS A O 1
ATOM 754 N N . ALA A 1 96 ? 7.966 -7.277 -3.079 1.00 96.38 96 ALA A N 1
ATOM 755 C CA . ALA A 1 96 ? 8.523 -7.411 -1.730 1.00 96.38 96 ALA A CA 1
ATOM 756 C C . ALA A 1 96 ? 8.836 -6.042 -1.103 1.00 96.38 96 ALA A C 1
ATOM 758 O O . ALA A 1 96 ? 8.547 -5.796 0.073 1.00 96.38 96 ALA A O 1
ATOM 759 N N . TRP A 1 97 ? 9.359 -5.121 -1.914 1.00 97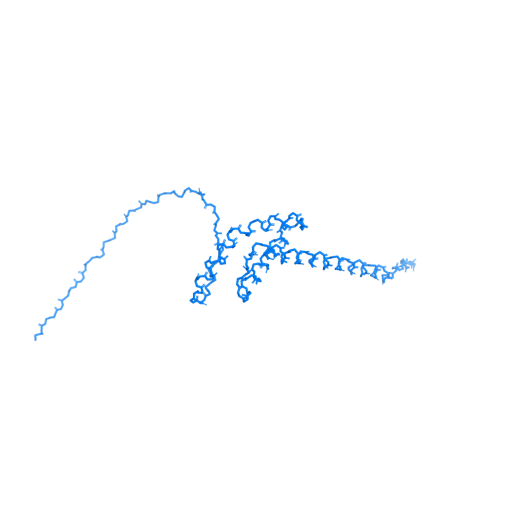.56 97 TRP A N 1
ATOM 760 C CA . TRP A 1 97 ? 9.623 -3.752 -1.496 1.00 97.56 97 TRP A CA 1
ATOM 761 C C . TRP A 1 97 ? 8.339 -3.003 -1.105 1.00 97.56 97 TRP A C 1
ATOM 763 O O . TRP A 1 97 ? 8.285 -2.425 -0.019 1.00 97.56 97 TRP A O 1
ATOM 773 N N . LEU A 1 98 ? 7.284 -3.066 -1.929 1.00 97.38 98 LEU A N 1
ATOM 774 C CA . LEU A 1 98 ? 5.989 -2.434 -1.647 1.00 97.38 98 LEU A CA 1
ATOM 775 C C . LEU A 1 98 ? 5.382 -2.942 -0.337 1.00 97.38 98 LEU A C 1
ATOM 777 O O . LEU A 1 98 ? 4.983 -2.138 0.503 1.00 97.38 98 LEU A O 1
ATOM 781 N N . PHE A 1 99 ? 5.364 -4.261 -0.129 1.00 96.25 99 PHE A N 1
ATOM 782 C CA . PHE A 1 99 ? 4.842 -4.852 1.106 1.00 96.25 99 PHE A CA 1
ATOM 783 C C . PHE A 1 99 ? 5.658 -4.424 2.331 1.00 96.25 99 PHE A C 1
ATOM 785 O O . PHE A 1 99 ? 5.084 -4.118 3.375 1.00 96.25 99 PHE A O 1
ATOM 792 N N . THR A 1 100 ? 6.982 -4.329 2.203 1.00 97.25 100 THR A N 1
ATOM 793 C CA . THR A 1 100 ? 7.857 -3.857 3.287 1.00 97.25 100 THR A CA 1
ATOM 794 C C . THR A 1 100 ? 7.542 -2.410 3.664 1.00 97.25 100 THR A C 1
ATOM 796 O O . THR A 1 100 ? 7.320 -2.102 4.837 1.00 97.25 100 THR A O 1
ATOM 799 N N . VAL A 1 101 ? 7.479 -1.516 2.673 1.00 97.19 101 VAL A N 1
ATOM 800 C CA . VAL A 1 101 ? 7.177 -0.095 2.892 1.00 97.19 101 VAL A CA 1
ATOM 801 C C . VAL A 1 101 ? 5.783 0.076 3.482 1.00 97.19 101 VAL A C 1
ATOM 803 O O . VAL A 1 101 ? 5.635 0.753 4.498 1.00 97.19 101 VAL A O 1
ATOM 806 N N . ALA A 1 102 ? 4.778 -0.580 2.907 1.00 96.75 102 ALA A N 1
ATOM 807 C CA . ALA A 1 102 ? 3.403 -0.487 3.375 1.00 96.75 102 ALA A CA 1
ATOM 808 C C . ALA A 1 102 ? 3.236 -1.003 4.814 1.00 96.75 102 ALA A C 1
ATOM 810 O O . ALA A 1 102 ? 2.552 -0.377 5.621 1.00 96.75 102 ALA A O 1
ATOM 811 N N . MET A 1 103 ? 3.921 -2.088 5.185 1.00 96.12 103 MET A N 1
ATOM 812 C CA . MET A 1 103 ? 3.914 -2.594 6.561 1.00 96.12 103 MET A CA 1
ATOM 813 C C . MET A 1 103 ? 4.575 -1.631 7.547 1.00 96.12 103 MET A C 1
ATOM 815 O O . MET A 1 103 ? 4.101 -1.481 8.674 1.00 96.12 103 MET A O 1
ATOM 819 N N . ASN A 1 104 ? 5.648 -0.953 7.141 1.00 96.06 104 ASN A N 1
ATOM 820 C CA . ASN A 1 104 ? 6.277 0.070 7.975 1.00 96.06 104 ASN A CA 1
ATOM 821 C C . ASN A 1 104 ? 5.343 1.268 8.182 1.00 96.06 104 ASN A C 1
ATOM 823 O O . ASN A 1 104 ? 5.192 1.738 9.309 1.00 96.06 104 ASN A O 1
ATOM 827 N N . LEU A 1 105 ? 4.653 1.706 7.126 1.00 95.62 105 LEU A N 1
ATOM 828 C CA . LEU A 1 105 ? 3.632 2.750 7.221 1.00 95.62 105 LEU A CA 1
ATOM 829 C C . LEU A 1 105 ? 2.484 2.333 8.153 1.00 95.62 105 LEU A C 1
ATOM 831 O O . LEU A 1 105 ? 2.122 3.088 9.053 1.00 95.62 105 LEU A O 1
ATOM 835 N N . ALA A 1 106 ? 1.971 1.108 8.009 1.00 93.75 106 ALA A N 1
ATOM 836 C CA . ALA A 1 106 ? 0.873 0.597 8.826 1.00 93.75 106 ALA A CA 1
ATOM 837 C C . ALA A 1 106 ? 1.236 0.514 10.320 1.00 93.75 106 ALA A C 1
ATOM 839 O O . ALA A 1 106 ? 0.435 0.880 11.183 1.00 93.75 106 ALA A O 1
ATOM 840 N N . ARG A 1 107 ? 2.455 0.062 10.651 1.00 91.94 107 ARG A N 1
ATOM 841 C CA . ARG A 1 107 ? 2.947 0.051 12.041 1.00 91.94 107 ARG A CA 1
ATOM 842 C C . ARG A 1 107 ? 3.048 1.466 12.607 1.00 91.94 107 ARG A C 1
ATOM 844 O O . ARG A 1 107 ? 2.592 1.703 13.723 1.00 91.94 107 ARG A O 1
ATOM 851 N N . ASN A 1 108 ? 3.569 2.410 11.826 1.00 90.12 108 ASN A N 1
ATOM 852 C CA . ASN A 1 108 ? 3.677 3.807 12.243 1.00 90.12 108 ASN A CA 1
ATOM 853 C C . ASN A 1 108 ? 2.300 4.445 12.481 1.00 90.12 108 ASN A C 1
ATOM 855 O O . ASN A 1 108 ? 2.115 5.141 13.481 1.00 90.12 108 ASN A O 1
ATOM 859 N N . ALA A 1 109 ? 1.321 4.161 11.616 1.00 86.06 109 ALA A N 1
ATOM 860 C CA . ALA A 1 109 ? -0.055 4.622 11.780 1.00 86.06 109 ALA A CA 1
ATOM 861 C C . ALA A 1 109 ? -0.677 4.104 13.091 1.00 86.06 109 ALA A C 1
ATOM 863 O O . ALA A 1 109 ? -1.232 4.889 13.864 1.00 86.06 109 ALA A O 1
ATOM 864 N N . LYS A 1 110 ? -0.498 2.812 13.409 1.00 81.38 110 LYS A N 1
ATOM 865 C CA . LYS A 1 110 ? -0.974 2.213 14.671 1.00 81.38 110 LYS A CA 1
ATOM 866 C C . LYS A 1 110 ? -0.344 2.875 15.901 1.00 81.38 110 LYS A C 1
ATOM 868 O O . LYS A 1 110 ? -1.060 3.217 16.846 1.00 81.38 110 LYS A O 1
ATOM 873 N N . THR A 1 111 ? 0.968 3.114 15.880 1.00 77.38 111 THR A N 1
ATOM 874 C CA . THR A 1 111 ? 1.677 3.781 16.985 1.00 77.38 111 THR A CA 1
ATOM 875 C C . THR A 1 111 ? 1.198 5.222 17.178 1.00 77.38 111 THR A C 1
ATOM 877 O O . THR A 1 111 ? 0.924 5.630 18.310 1.00 77.38 111 THR A O 1
ATOM 880 N N . LYS A 1 112 ? 1.028 5.987 16.089 1.00 77.12 112 LYS A N 1
ATOM 881 C CA . LYS A 1 112 ? 0.522 7.370 16.140 1.00 77.12 112 LYS A CA 1
ATOM 882 C C . LYS A 1 112 ? -0.894 7.425 16.718 1.00 77.12 112 LYS A C 1
ATOM 884 O O . LYS A 1 112 ? -1.143 8.216 17.626 1.00 77.12 112 LYS A O 1
ATOM 889 N N . ALA A 1 113 ? -1.786 6.543 16.265 1.00 76.38 113 ALA A N 1
ATOM 890 C CA . ALA A 1 113 ? -3.151 6.453 16.779 1.00 76.38 113 ALA A CA 1
ATOM 891 C C . ALA A 1 113 ? -3.184 6.089 18.274 1.00 76.38 113 ALA A C 1
ATOM 893 O O . ALA A 1 113 ? -3.940 6.678 19.043 1.00 76.38 113 ALA A O 1
ATOM 894 N N . SER A 1 114 ? -2.327 5.162 18.718 1.00 73.25 114 SER A N 1
ATOM 895 C CA . SER A 1 114 ? -2.228 4.796 20.136 1.00 73.25 114 SER A CA 1
ATOM 896 C C . SER A 1 114 ? -1.728 5.948 21.008 1.00 73.25 114 SER A C 1
ATOM 898 O O . SER A 1 114 ? -2.266 6.176 22.092 1.00 73.25 114 SER A O 1
ATOM 900 N N . ARG A 1 115 ? -0.718 6.696 20.543 1.00 70.69 115 ARG A N 1
ATOM 901 C CA . ARG A 1 115 ? -0.210 7.878 21.253 1.00 70.69 115 ARG A CA 1
ATOM 902 C C . ARG A 1 115 ? -1.278 8.967 21.348 1.00 70.69 115 ARG A C 1
ATOM 904 O O . ARG A 1 115 ? -1.461 9.515 22.429 1.00 70.69 115 ARG A O 1
ATOM 911 N N . GLN A 1 116 ? -1.998 9.233 20.256 1.00 76.69 116 GLN A N 1
ATOM 912 C CA . GLN A 1 116 ? -3.077 10.222 20.238 1.00 76.69 116 GLN A CA 1
ATOM 913 C C . GLN A 1 116 ? -4.188 9.855 21.224 1.00 76.69 116 GLN A C 1
ATOM 915 O O . GLN A 1 116 ? -4.589 10.693 22.023 1.00 76.69 116 GLN A O 1
ATOM 920 N N . ARG A 1 117 ? -4.633 8.590 21.235 1.00 74.56 117 ARG A N 1
ATOM 921 C CA . ARG A 1 117 ? -5.623 8.116 22.215 1.00 74.56 117 ARG A CA 1
ATOM 922 C C . ARG A 1 117 ? -5.145 8.322 23.649 1.00 74.56 117 ARG A C 1
ATOM 924 O O . ARG A 1 117 ? -5.898 8.845 24.456 1.00 74.56 117 ARG A O 1
ATOM 931 N N . ARG A 1 118 ? -3.889 7.976 23.956 1.00 73.50 118 ARG A N 1
ATOM 932 C CA . ARG A 1 118 ? -3.322 8.163 25.300 1.00 73.50 118 ARG A CA 1
ATOM 933 C C . ARG A 1 118 ? -3.292 9.635 25.719 1.00 73.50 118 ARG A C 1
ATOM 935 O O . ARG A 1 118 ? -3.614 9.924 26.864 1.00 73.50 118 ARG A O 1
ATOM 942 N N . LEU A 1 119 ? -2.924 10.546 24.817 1.00 76.75 119 LEU A N 1
ATOM 943 C CA . LEU A 1 119 ? -2.928 11.987 25.092 1.00 76.75 119 LEU A CA 1
ATOM 944 C C . LEU A 1 119 ? -4.347 12.504 25.353 1.00 76.75 119 LEU A C 1
ATOM 946 O O . LEU A 1 119 ? -4.564 13.127 26.381 1.00 76.75 119 LEU A O 1
ATOM 950 N N . LEU A 1 120 ? -5.320 12.149 24.509 1.00 78.81 120 LEU A N 1
ATOM 951 C CA . LEU A 1 120 ? -6.723 12.537 24.704 1.00 78.81 120 LEU A CA 1
ATOM 952 C C . LEU A 1 120 ? -7.309 11.977 26.011 1.00 78.81 120 LEU A C 1
ATOM 954 O O . LEU A 1 120 ? -8.109 12.639 26.668 1.00 78.81 120 LEU A O 1
ATOM 958 N N . THR A 1 121 ? -6.920 10.761 26.411 1.00 74.12 121 THR A N 1
ATOM 959 C CA . THR A 1 121 ? -7.293 10.204 27.719 1.00 74.12 121 THR A CA 1
ATOM 960 C C . THR A 1 121 ? -6.684 11.014 28.863 1.00 74.12 121 THR A C 1
ATOM 962 O O . THR A 1 121 ? -7.388 11.307 29.823 1.00 74.12 121 THR A O 1
ATOM 965 N N . LEU A 1 122 ? -5.408 11.403 28.766 1.00 69.88 122 LEU A N 1
ATOM 966 C CA . LEU A 1 122 ? -4.753 12.239 29.777 1.00 69.88 122 LEU A CA 1
ATOM 967 C C . LEU A 1 122 ? -5.395 13.632 29.865 1.00 69.88 122 LEU A C 1
ATOM 969 O O . LEU A 1 122 ? -5.704 14.076 30.965 1.00 69.88 122 LEU A O 1
ATOM 973 N N . GLU A 1 123 ? -5.664 14.281 28.731 1.00 64.31 123 GLU A N 1
ATOM 974 C CA . GLU A 1 123 ? -6.338 15.586 28.675 1.00 64.31 123 GLU A CA 1
ATOM 975 C C . GLU A 1 123 ? -7.751 15.523 29.272 1.00 64.31 123 GLU A C 1
ATOM 977 O O . GLU A 1 123 ? -8.129 16.372 30.083 1.00 64.31 123 GLU A O 1
ATOM 982 N N . ARG A 1 124 ? -8.514 14.467 28.958 1.00 61.47 124 ARG A N 1
ATOM 983 C CA . ARG A 1 124 ? -9.827 14.222 29.571 1.00 61.47 124 ARG A CA 1
ATOM 984 C C . ARG A 1 124 ? -9.722 14.105 31.092 1.00 61.47 124 ARG A C 1
ATOM 986 O O . ARG A 1 124 ? -10.521 14.717 31.793 1.00 61.47 124 ARG A O 1
ATOM 993 N N . SER A 1 125 ? -8.734 13.372 31.601 1.00 61.34 125 SER A N 1
ATOM 994 C CA . SER A 1 125 ? -8.509 13.246 33.045 1.00 61.34 125 SER A CA 1
ATOM 995 C C . SER A 1 125 ? -8.128 14.575 33.706 1.00 61.34 125 SER A C 1
ATOM 997 O O . SER A 1 125 ? -8.546 14.828 34.831 1.00 61.34 125 SER A O 1
ATOM 999 N N . THR A 1 126 ? -7.383 15.449 33.022 1.00 61.78 126 THR A N 1
ATOM 1000 C CA . THR A 1 126 ? -7.034 16.779 33.560 1.00 61.78 126 THR A CA 1
ATOM 1001 C C . THR A 1 126 ? -8.210 17.757 33.574 1.00 61.78 126 THR A C 1
ATOM 1003 O O . THR A 1 126 ? -8.313 18.580 34.482 1.00 61.78 126 THR A O 1
ATOM 1006 N N . HIS A 1 127 ? -9.121 17.656 32.603 1.00 56.31 127 HIS A N 1
ATOM 1007 C CA . HIS A 1 127 ? -10.283 18.539 32.516 1.00 56.31 127 HIS A CA 1
ATOM 1008 C C . HIS A 1 127 ? -11.342 18.213 33.579 1.00 56.31 127 HIS A C 1
ATOM 1010 O O . HIS A 1 127 ? -11.847 19.122 34.226 1.00 56.31 127 HIS A O 1
ATOM 1016 N N . VAL A 1 128 ? -11.604 16.925 33.842 1.00 57.94 128 VAL A N 1
ATOM 1017 C CA . VAL A 1 128 ? -12.541 16.485 34.899 1.00 57.94 128 VAL A CA 1
ATOM 1018 C C . VAL A 1 128 ? -12.092 16.933 36.298 1.00 57.94 128 VAL A C 1
ATOM 1020 O O . VAL A 1 128 ? -12.925 17.140 37.170 1.00 57.94 128 VAL A O 1
ATOM 1023 N N . LEU A 1 129 ? -10.787 17.121 36.516 1.00 58.09 129 LEU A N 1
ATOM 1024 C CA . LEU A 1 129 ? -10.250 17.607 37.791 1.00 58.09 129 LEU A CA 1
ATOM 1025 C C . LEU A 1 129 ? -10.319 19.136 37.954 1.00 58.09 129 LEU A C 1
ATOM 1027 O O . LEU A 1 129 ? -10.094 19.630 39.055 1.00 58.09 129 LEU A O 1
ATOM 1031 N N . SER A 1 130 ? -10.570 19.876 36.870 1.00 59.50 130 SER A N 1
ATOM 1032 C CA . SER A 1 130 ? -10.499 21.344 36.842 1.00 59.50 130 SER A CA 1
ATOM 1033 C C . SER A 1 130 ? -11.870 22.024 36.821 1.00 59.50 130 SER A C 1
ATOM 1035 O O . SER A 1 130 ? -11.915 23.251 36.857 1.00 59.50 130 SER A O 1
ATOM 1037 N N . ASP A 1 131 ? -12.969 21.266 36.763 1.00 57.06 131 ASP A N 1
ATOM 1038 C CA . ASP A 1 131 ? -14.316 21.817 36.924 1.00 57.06 131 ASP A CA 1
ATOM 1039 C C . ASP A 1 131 ? -14.603 21.959 38.431 1.00 57.06 131 ASP A C 1
ATOM 1041 O O . ASP A 1 131 ? -14.697 20.943 39.131 1.00 57.06 131 ASP A O 1
ATOM 1045 N N . PRO A 1 132 ? -14.660 23.181 38.994 1.00 59.50 132 PRO A N 1
ATOM 1046 C CA . PRO A 1 132 ? -15.035 23.337 40.389 1.00 59.50 132 PRO A CA 1
ATOM 1047 C C . PRO A 1 132 ? -16.492 22.876 40.539 1.00 59.50 132 PRO A C 1
ATOM 1049 O O . PRO A 1 132 ? -17.340 23.327 39.768 1.00 59.50 132 PRO A O 1
ATOM 1052 N N . PRO A 1 133 ? -16.834 22.008 41.512 1.00 60.16 133 PRO A N 1
ATOM 1053 C CA . PRO A 1 133 ? -18.227 21.664 41.749 1.00 60.16 133 PRO A CA 1
ATOM 1054 C C . PRO A 1 133 ? -18.994 22.956 42.039 1.00 60.16 133 PRO A C 1
ATOM 1056 O O . PRO A 1 133 ? -18.736 23.631 43.038 1.00 60.16 133 PRO A O 1
ATOM 1059 N N . GLY A 1 134 ? -19.900 23.315 41.125 1.00 59.84 134 GLY A N 1
ATOM 1060 C CA . GLY A 1 134 ? -20.790 24.456 41.275 1.00 59.84 134 GLY A CA 1
ATOM 1061 C C . GLY A 1 134 ? -21.504 24.353 42.616 1.00 59.84 134 GLY A C 1
ATOM 1062 O O . GLY A 1 134 ? -22.244 23.400 42.865 1.00 59.84 134 GLY A O 1
ATOM 1063 N N . ALA A 1 135 ? -21.224 25.308 43.500 1.00 60.81 135 ALA A N 1
ATOM 1064 C CA . ALA A 1 135 ? -21.851 25.382 44.806 1.00 60.81 135 ALA A CA 1
ATOM 1065 C C . ALA A 1 135 ? -23.384 25.456 44.634 1.00 60.81 135 ALA A C 1
ATOM 1067 O O . ALA A 1 135 ? -23.861 26.267 43.832 1.00 60.81 135 ALA A O 1
ATOM 1068 N N . PRO A 1 136 ? -24.172 24.624 45.341 1.00 62.78 136 PRO A N 1
ATOM 1069 C CA . PRO A 1 136 ? -25.625 24.669 45.247 1.00 62.78 136 PRO A CA 1
ATOM 1070 C C . PRO A 1 136 ? -26.165 25.993 45.802 1.00 62.78 136 PRO A C 1
ATOM 1072 O O . PRO A 1 136 ? -25.662 26.528 46.788 1.00 62.78 136 PRO A O 1
ATOM 1075 N N . GLY A 1 137 ? -27.181 26.519 45.116 1.00 65.00 137 GLY A N 1
ATOM 1076 C CA . GLY A 1 137 ? -27.679 27.881 45.255 1.00 65.00 137 GLY A CA 1
ATOM 1077 C C . GLY A 1 137 ? -28.155 28.272 46.651 1.00 65.00 137 GLY A C 1
ATOM 1078 O O . GLY A 1 137 ? -28.929 27.566 47.293 1.00 65.00 137 GLY A O 1
ATOM 1079 N N . THR A 1 138 ? -27.775 29.483 47.051 1.00 55.06 138 THR A N 1
ATOM 1080 C CA . THR A 1 138 ? -28.392 30.198 48.167 1.00 55.06 138 THR A CA 1
ATOM 1081 C C . THR A 1 138 ? -29.260 31.308 47.591 1.00 55.06 138 THR A C 1
ATOM 1083 O O . THR A 1 138 ? -28.831 32.446 47.433 1.00 55.06 138 THR A O 1
ATOM 1086 N N . THR A 1 139 ? -30.499 30.970 47.250 1.00 58.22 139 THR A N 1
ATOM 1087 C CA . THR A 1 139 ? -31.587 31.949 47.182 1.00 58.22 139 THR A CA 1
ATOM 1088 C C . THR A 1 139 ? -32.512 31.639 48.354 1.00 58.22 139 THR A C 1
ATOM 1090 O O . THR A 1 139 ? -33.374 30.769 48.295 1.00 58.22 139 THR A O 1
ATOM 1093 N N . CYS A 1 140 ? -32.228 32.285 49.485 1.00 48.69 140 CYS A N 1
ATOM 1094 C CA . CYS A 1 140 ? -33.154 32.374 50.604 1.00 48.69 140 CYS A CA 1
ATOM 1095 C C . CYS A 1 140 ? -33.999 33.623 50.351 1.00 48.69 140 CYS A C 1
ATOM 1097 O O . CYS A 1 140 ? -33.465 34.732 50.341 1.00 48.69 140 CYS A O 1
ATOM 1099 N N . GLY A 1 141 ? -35.278 33.427 50.045 1.00 59.62 141 GLY A N 1
ATOM 1100 C CA . GLY A 1 141 ? -36.249 34.506 49.948 1.00 59.62 141 GLY A CA 1
ATOM 1101 C C . GLY A 1 141 ? -36.805 34.859 51.323 1.00 59.62 141 GLY A C 1
ATOM 1102 O O . GLY A 1 141 ? -37.122 33.964 52.108 1.00 59.62 141 GLY A O 1
ATOM 1103 N N . SER A 1 142 ? -36.946 36.155 51.587 1.00 56.19 142 SER A N 1
ATOM 1104 C CA . SER A 1 142 ? -38.010 36.774 52.393 1.00 56.19 142 SER A CA 1
ATOM 1105 C C . SER A 1 142 ? -38.009 38.274 52.135 1.00 56.19 142 SER A C 1
ATOM 1107 O O . SER A 1 142 ? -36.900 38.851 52.107 1.00 56.19 142 SER A O 1
#

Radius of gyration: 32.6 Å; chains: 1; bounding box: 54×50×120 Å